Protein AF-A0A835KMB0-F1 (afdb_monomer_lite)

Foldseek 3Di:
DCCCPPQPVNVVVCVVVVFDFDPVDDPVVRLVVSCVSVVDPCVVVSVVVSVVVVVVVVVCVVPVVPCDPRPPDPPPDDDD

Secondary structure (DSSP, 8-state):
-HHHHHSHHHHHHHHHTT----TTS-HHHHHHHHHHHH-STTHHHHHHHHHHHHHHHHHHHHHS------SS--------

Structure (mmCIF, N/CA/C/O backbone):
data_AF-A0A835KMB0-F1
#
_entry.id   AF-A0A835KMB0-F1
#
loop_
_atom_site.group_PDB
_atom_site.id
_atom_site.type_symbol
_atom_site.label_atom_id
_atom_site.label_alt_id
_atom_site.label_comp_id
_atom_site.label_asym_id
_atom_site.label_entity_id
_atom_site.label_seq_id
_atom_site.pdbx_PDB_ins_code
_atom_site.Cartn_x
_atom_site.Cartn_y
_atom_site.Cartn_z
_atom_site.occupancy
_atom_site.B_iso_or_equiv
_atom_site.auth_seq_id
_atom_site.auth_comp_id
_atom_site.auth_asym_id
_atom_site.auth_atom_id
_atom_site.pdbx_PDB_model_num
ATOM 1 N N . MET A 1 1 ? 5.539 9.439 -6.885 1.00 50.62 1 MET A N 1
ATOM 2 C CA . MET A 1 1 ? 4.504 8.916 -5.962 1.00 50.62 1 MET A CA 1
ATOM 3 C C . MET A 1 1 ? 3.704 7.772 -6.575 1.00 50.62 1 MET A C 1
ATOM 5 O O . MET A 1 1 ? 3.576 6.753 -5.919 1.00 50.62 1 MET A O 1
ATOM 9 N N . HIS A 1 2 ? 3.272 7.866 -7.839 1.00 60.81 2 HIS A N 1
ATOM 10 C CA . HIS A 1 2 ? 2.538 6.793 -8.535 1.00 60.81 2 HIS A CA 1
ATOM 11 C C . HIS A 1 2 ? 3.263 5.427 -8.554 1.00 60.81 2 HIS A C 1
ATOM 13 O O . HIS A 1 2 ? 2.627 4.385 -8.480 1.00 60.81 2 HIS A O 1
ATOM 19 N N . LEU A 1 3 ? 4.600 5.412 -8.581 1.00 62.91 3 LEU A N 1
ATOM 20 C CA . LEU A 1 3 ? 5.382 4.170 -8.647 1.00 62.91 3 LEU A CA 1
ATOM 21 C C . LEU A 1 3 ? 5.228 3.270 -7.404 1.00 62.91 3 LEU A C 1
ATOM 23 O O . LEU A 1 3 ? 5.202 2.051 -7.535 1.00 62.91 3 LEU A O 1
ATOM 27 N N . PHE A 1 4 ? 5.074 3.861 -6.216 1.00 65.88 4 PHE A N 1
ATOM 28 C CA . PHE A 1 4 ? 4.974 3.118 -4.952 1.00 65.88 4 PHE A CA 1
ATOM 29 C C . PHE A 1 4 ? 3.570 2.589 -4.657 1.00 65.88 4 PHE A C 1
ATOM 31 O O . PHE A 1 4 ? 3.413 1.790 -3.743 1.00 65.88 4 PHE A O 1
ATOM 38 N N . PHE A 1 5 ? 2.552 3.033 -5.396 1.00 69.62 5 PHE A N 1
ATOM 39 C CA . PHE A 1 5 ? 1.156 2.693 -5.104 1.00 69.62 5 PHE A CA 1
ATOM 40 C C . PHE A 1 5 ? 0.407 2.107 -6.305 1.00 69.62 5 PHE A C 1
ATOM 42 O O . PHE A 1 5 ? -0.495 1.296 -6.121 1.00 69.62 5 PHE A O 1
ATOM 49 N N . SER A 1 6 ? 0.799 2.469 -7.527 1.00 71.31 6 SER A N 1
ATOM 50 C CA . SER A 1 6 ? 0.089 2.094 -8.754 1.00 71.31 6 SER A CA 1
ATOM 51 C C . SER A 1 6 ? 0.825 1.058 -9.603 1.00 71.31 6 SER A C 1
ATOM 53 O O . SER A 1 6 ? 0.243 0.527 -10.542 1.00 71.31 6 SER A O 1
ATOM 55 N N . CYS A 1 7 ? 2.098 0.764 -9.314 1.00 79.69 7 CYS A 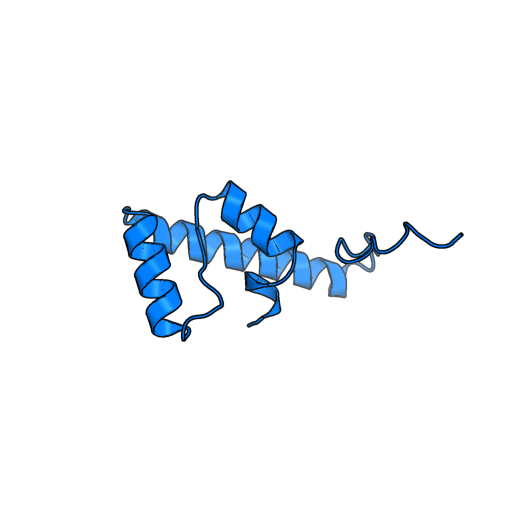N 1
ATOM 56 C CA . CYS A 1 7 ? 2.802 -0.326 -9.991 1.00 79.69 7 CYS A CA 1
ATOM 57 C C . CYS A 1 7 ? 2.203 -1.680 -9.555 1.00 79.69 7 CYS A C 1
ATOM 59 O O . CYS A 1 7 ? 2.039 -1.875 -8.347 1.00 79.69 7 CYS A O 1
ATOM 61 N N . PRO A 1 8 ? 1.941 -2.636 -10.471 1.00 78.06 8 PRO A N 1
ATOM 62 C CA . PRO A 1 8 ? 1.398 -3.956 -10.130 1.00 78.06 8 PRO A CA 1
ATOM 63 C C . PRO A 1 8 ? 2.203 -4.693 -9.052 1.00 78.06 8 PRO A C 1
ATOM 65 O O . PRO A 1 8 ? 1.632 -5.319 -8.162 1.00 78.06 8 PRO A O 1
ATOM 68 N N . PHE A 1 9 ? 3.534 -4.556 -9.078 1.00 79.19 9 PHE A N 1
ATOM 69 C CA . PHE A 1 9 ? 4.414 -5.095 -8.038 1.00 79.19 9 PHE A CA 1
ATOM 70 C C . PHE A 1 9 ? 4.129 -4.473 -6.666 1.00 79.19 9 PHE A C 1
ATOM 72 O O . PHE A 1 9 ? 3.942 -5.184 -5.681 1.00 79.19 9 PHE A O 1
ATOM 79 N N . ALA A 1 10 ? 4.041 -3.144 -6.605 1.00 80.06 10 ALA A N 1
ATOM 80 C CA . ALA A 1 10 ? 3.773 -2.443 -5.358 1.00 80.06 10 ALA A CA 1
ATOM 81 C C . ALA A 1 10 ? 2.374 -2.777 -4.819 1.00 80.06 10 ALA A C 1
ATOM 83 O O . ALA A 1 10 ? 2.226 -3.031 -3.627 1.00 80.06 10 ALA A O 1
ATOM 84 N N . GLN A 1 11 ? 1.364 -2.861 -5.691 1.00 82.88 11 GLN A N 1
ATOM 85 C CA . GLN A 1 11 ? 0.017 -3.297 -5.314 1.00 82.88 11 GLN A CA 1
ATOM 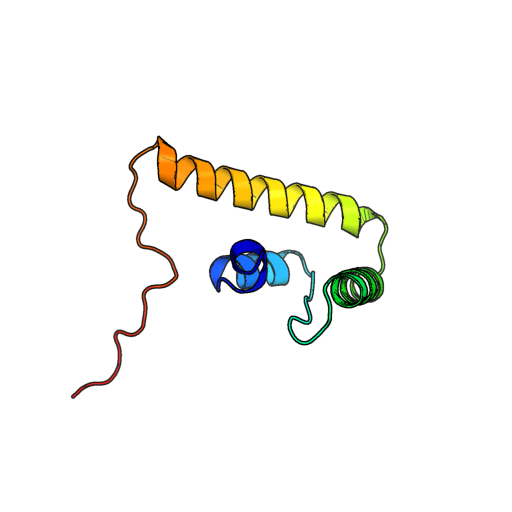86 C C . GLN A 1 11 ? 0.017 -4.706 -4.715 1.00 82.88 11 GLN A C 1
ATOM 88 O O . GLN A 1 11 ? -0.583 -4.911 -3.662 1.00 82.88 11 GLN A O 1
ATOM 93 N N . ALA A 1 12 ? 0.735 -5.654 -5.323 1.00 84.19 12 ALA A N 1
ATOM 94 C CA . ALA A 1 12 ? 0.866 -7.006 -4.786 1.00 84.19 12 ALA A CA 1
ATOM 95 C C . ALA A 1 12 ? 1.513 -7.013 -3.389 1.00 84.19 12 ALA A C 1
ATOM 97 O O . ALA A 1 12 ? 1.015 -7.679 -2.482 1.00 84.19 12 ALA A O 1
ATOM 98 N N . CYS A 1 13 ? 2.573 -6.225 -3.181 1.00 85.25 13 CYS A N 1
ATOM 99 C CA . CYS A 1 13 ? 3.198 -6.073 -1.867 1.00 85.25 13 CYS A CA 1
ATOM 100 C C . CYS A 1 13 ? 2.236 -5.480 -0.828 1.00 85.25 13 CYS A C 1
ATOM 102 O O . CYS A 1 13 ? 2.184 -5.960 0.301 1.00 85.25 13 CYS A O 1
ATOM 104 N N . TRP A 1 14 ? 1.460 -4.458 -1.190 1.00 87.88 14 TRP A N 1
ATOM 105 C CA . TRP A 1 14 ? 0.500 -3.840 -0.273 1.00 87.88 14 TRP A CA 1
ATOM 106 C C . TRP A 1 14 ? -0.648 -4.780 0.096 1.00 87.88 14 TRP A C 1
ATOM 108 O O . TRP A 1 14 ? -0.994 -4.870 1.273 1.00 87.88 14 TRP A O 1
ATOM 118 N N . ILE A 1 15 ? -1.169 -5.543 -0.870 1.00 87.19 15 ILE A N 1
ATOM 119 C CA . ILE A 1 15 ? -2.177 -6.586 -0.628 1.00 87.19 15 ILE A CA 1
ATOM 120 C C . ILE A 1 15 ? -1.624 -7.653 0.321 1.00 87.19 15 ILE A C 1
ATOM 122 O O . ILE A 1 15 ? -2.298 -8.016 1.282 1.00 87.19 15 ILE A O 1
ATOM 126 N N . TYR A 1 16 ? -0.387 -8.111 0.102 1.00 86.69 16 TYR A N 1
ATOM 127 C CA . TYR A 1 16 ? 0.275 -9.072 0.988 1.00 86.69 16 TYR A CA 1
ATOM 128 C C . TYR A 1 16 ? 0.432 -8.541 2.421 1.00 86.69 16 TYR A C 1
ATOM 130 O O . TYR A 1 16 ? 0.227 -9.271 3.386 1.00 86.69 16 TYR A O 1
ATOM 138 N N . LEU A 1 17 ? 0.746 -7.252 2.567 1.00 86.88 17 LEU A N 1
ATOM 139 C CA . LEU A 1 17 ? 0.856 -6.580 3.864 1.00 86.88 17 LEU A CA 1
ATOM 140 C C . LEU A 1 17 ? -0.504 -6.246 4.501 1.00 86.88 17 LEU A C 1
ATOM 142 O O . LEU A 1 17 ? -0.534 -5.715 5.610 1.00 86.88 17 LEU A O 1
ATOM 146 N N . GLY A 1 18 ? -1.621 -6.525 3.823 1.00 88.69 18 GLY A N 1
ATOM 147 C CA . GLY A 1 18 ? -2.967 -6.201 4.299 1.00 88.69 18 GLY A CA 1
ATOM 148 C C . GLY A 1 18 ? -3.285 -4.703 4.287 1.00 88.69 18 GLY A C 1
ATOM 149 O O . GLY A 1 18 ? -4.207 -4.261 4.971 1.00 88.69 18 GLY A O 1
ATOM 150 N N . VAL A 1 19 ? -2.530 -3.903 3.530 1.00 88.44 19 VAL A N 1
ATOM 151 C CA . VAL A 1 19 ? -2.755 -2.463 3.398 1.00 88.44 19 VAL A CA 1
ATOM 152 C C . VAL A 1 19 ? -3.496 -2.187 2.096 1.00 88.44 19 VAL A C 1
ATOM 154 O O . VAL A 1 19 ? -2.974 -2.400 1.004 1.00 88.44 19 VAL A O 1
ATOM 157 N N . LEU A 1 20 ? -4.719 -1.675 2.211 1.00 87.31 20 LEU A N 1
ATOM 158 C CA . LEU A 1 20 ? -5.548 -1.317 1.064 1.00 87.31 20 LEU A CA 1
ATOM 159 C C . LEU A 1 20 ? -5.459 0.186 0.794 1.00 87.31 20 LEU A C 1
ATOM 161 O O . LEU A 1 20 ? -5.836 1.000 1.639 1.00 87.31 20 LEU A O 1
ATOM 165 N N . TRP A 1 21 ? -4.985 0.538 -0.401 1.00 87.12 21 TRP A N 1
ATOM 166 C CA . TRP A 1 21 ? -4.881 1.918 -0.873 1.00 87.12 21 TRP A CA 1
ATOM 167 C C . TRP A 1 21 ? -6.004 2.233 -1.864 1.00 87.12 21 TRP A C 1
ATOM 169 O O . TRP A 1 21 ? -6.188 1.515 -2.843 1.00 87.12 21 TRP A O 1
ATOM 179 N N . ASP A 1 22 ? -6.728 3.328 -1.631 1.00 87.88 22 ASP A N 1
ATOM 180 C CA . ASP A 1 22 ? -7.720 3.861 -2.572 1.00 87.88 22 ASP A CA 1
ATOM 181 C C . ASP A 1 22 ? -7.100 5.020 -3.362 1.00 87.88 22 ASP A C 1
ATOM 183 O O . ASP A 1 22 ? -7.067 6.166 -2.910 1.00 87.88 22 ASP A O 1
ATOM 187 N N . LEU A 1 23 ? -6.582 4.688 -4.548 1.00 84.00 23 LEU A N 1
ATOM 188 C CA . LEU A 1 23 ? -5.876 5.612 -5.446 1.00 84.00 23 LEU A CA 1
ATOM 189 C C . LEU A 1 23 ? -6.794 6.674 -6.070 1.00 84.00 23 LEU A C 1
ATOM 191 O O . LEU A 1 23 ? -6.303 7.595 -6.719 1.00 84.00 23 LEU A O 1
ATOM 195 N N . SER A 1 24 ? -8.111 6.555 -5.884 1.00 87.44 24 SER A N 1
ATOM 196 C CA . SER A 1 24 ? -9.098 7.524 -6.376 1.00 87.44 24 SER A CA 1
ATOM 197 C C . SER A 1 24 ? -9.183 8.766 -5.483 1.00 87.44 24 SER A C 1
ATOM 199 O O . SER A 1 24 ? -9.836 9.747 -5.838 1.00 87.44 24 SER A O 1
ATOM 201 N N . LEU A 1 25 ? -8.567 8.721 -4.299 1.00 86.38 25 LEU A N 1
ATOM 202 C CA . LEU A 1 25 ? -8.621 9.774 -3.293 1.00 86.38 25 LEU A CA 1
ATOM 203 C C . LEU A 1 25 ? -7.393 10.672 -3.329 1.00 86.38 25 LEU A C 1
ATOM 205 O O . LEU A 1 25 ? -6.301 10.280 -3.738 1.00 86.38 25 LEU A O 1
ATOM 209 N N . HIS A 1 26 ? -7.558 11.870 -2.771 1.00 87.44 26 HIS A N 1
ATOM 210 C CA . HIS A 1 26 ? -6.418 12.713 -2.447 1.00 87.44 26 HIS A CA 1
ATOM 211 C C . HIS A 1 26 ? -5.514 12.027 -1.414 1.00 87.44 26 HIS A C 1
ATOM 213 O O . HIS A 1 26 ? -6.004 11.342 -0.513 1.00 87.44 26 HIS A O 1
ATOM 219 N N . PHE A 1 27 ? -4.204 12.245 -1.524 1.00 83.56 27 PHE A N 1
ATOM 220 C CA . PHE A 1 27 ? -3.176 11.547 -0.747 1.00 83.56 27 PHE A CA 1
ATOM 221 C C . PHE A 1 27 ? -3.432 11.560 0.770 1.00 83.56 27 PHE A C 1
ATOM 223 O O . PHE A 1 27 ? -3.326 10.524 1.428 1.00 83.56 27 PHE A O 1
ATOM 230 N N . ASP A 1 28 ? -3.851 12.703 1.313 1.00 85.12 28 ASP A N 1
ATOM 231 C CA . ASP A 1 28 ? -4.118 12.858 2.748 1.00 85.12 28 ASP A CA 1
ATOM 232 C C . ASP A 1 28 ? -5.265 11.953 3.219 1.00 85.12 28 ASP A C 1
ATOM 234 O O . ASP A 1 28 ? -5.185 11.286 4.254 1.00 85.12 28 ASP A O 1
ATOM 238 N N . ILE A 1 29 ? -6.331 11.886 2.416 1.00 90.31 29 ILE A N 1
ATOM 239 C CA . ILE A 1 29 ? -7.511 11.062 2.691 1.00 90.31 29 ILE A CA 1
ATOM 240 C C . ILE A 1 29 ? -7.195 9.587 2.448 1.00 90.31 29 ILE A C 1
ATOM 242 O O . ILE A 1 29 ? -7.658 8.724 3.193 1.00 90.31 29 ILE A O 1
ATOM 246 N N . MET A 1 30 ? -6.373 9.295 1.442 1.00 89.69 30 MET A N 1
ATOM 247 C CA . MET A 1 30 ? -5.921 7.951 1.114 1.00 89.69 30 MET A CA 1
ATOM 248 C C . MET A 1 30 ? -5.160 7.319 2.292 1.00 89.69 30 MET A C 1
ATOM 250 O O . MET A 1 30 ? -5.474 6.197 2.687 1.00 89.69 30 MET A O 1
ATOM 254 N N . ILE A 1 31 ? -4.224 8.049 2.913 1.00 87.94 31 ILE A N 1
ATOM 255 C CA . ILE A 1 31 ? -3.502 7.580 4.109 1.00 87.94 31 ILE A CA 1
ATOM 256 C C . ILE A 1 31 ? -4.446 7.404 5.293 1.00 87.94 31 ILE A C 1
ATOM 258 O O . ILE A 1 31 ? -4.356 6.403 6.007 1.00 87.94 31 ILE A O 1
ATOM 262 N N . LEU A 1 32 ? -5.351 8.361 5.510 1.00 89.94 32 LEU A N 1
ATOM 263 C CA . LEU A 1 32 ? -6.307 8.283 6.609 1.00 89.94 32 LEU A CA 1
ATOM 264 C C . LEU A 1 32 ? -7.192 7.036 6.489 1.00 89.94 32 LEU A C 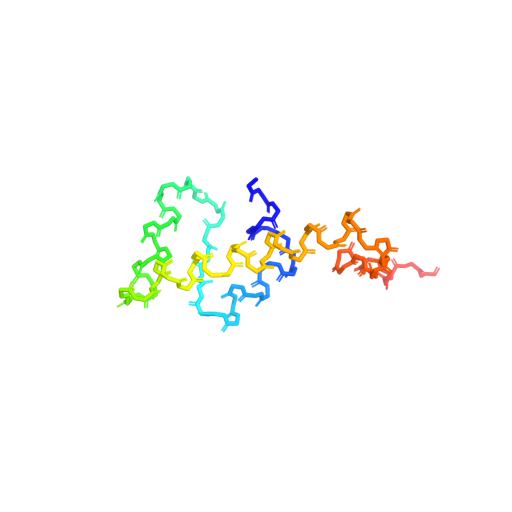1
ATOM 266 O O . LEU A 1 32 ? -7.324 6.298 7.466 1.00 89.94 32 LEU A O 1
ATOM 270 N N . ARG A 1 33 ? -7.739 6.764 5.298 1.00 90.62 33 ARG A N 1
ATOM 271 C CA . ARG A 1 33 ? -8.555 5.569 5.042 1.00 90.62 33 ARG A CA 1
ATOM 272 C C . ARG A 1 33 ? -7.751 4.282 5.176 1.00 90.62 33 ARG A C 1
ATOM 274 O O . ARG A 1 33 ? -8.214 3.362 5.838 1.00 90.62 33 ARG A O 1
ATOM 281 N N . ALA A 1 34 ? -6.544 4.221 4.612 1.00 89.81 34 ALA A N 1
ATOM 282 C CA . ALA A 1 34 ? -5.685 3.041 4.726 1.00 89.81 34 ALA A CA 1
ATOM 283 C C . ALA A 1 34 ? -5.364 2.721 6.196 1.00 89.81 34 ALA A C 1
ATOM 285 O O . ALA A 1 34 ? -5.479 1.574 6.628 1.00 89.81 34 ALA A O 1
ATOM 286 N N . ARG A 1 35 ? -5.057 3.748 6.999 1.00 90.19 35 ARG A N 1
ATOM 287 C CA . ARG A 1 35 ? -4.824 3.609 8.441 1.00 90.19 35 ARG A CA 1
ATOM 288 C C . ARG A 1 35 ? -6.071 3.132 9.189 1.00 90.19 35 ARG A C 1
ATOM 290 O O . ARG A 1 35 ? -5.954 2.279 10.065 1.00 90.19 35 ARG A O 1
ATOM 297 N N . GLN A 1 36 ? -7.239 3.695 8.878 1.00 90.81 36 GLN A N 1
ATOM 298 C CA . GLN A 1 36 ? -8.510 3.301 9.494 1.00 90.81 36 GLN A CA 1
ATOM 299 C C . GLN A 1 36 ? -8.859 1.844 9.176 1.00 90.81 36 GLN A C 1
ATOM 301 O O . GLN A 1 36 ? -9.212 1.100 10.085 1.00 90.81 36 GLN A O 1
ATOM 306 N N . ASN A 1 37 ? -8.684 1.428 7.922 1.00 89.00 37 ASN A N 1
ATOM 307 C CA . ASN A 1 37 ? -8.947 0.061 7.478 1.00 89.00 37 ASN A CA 1
ATOM 308 C C . ASN A 1 37 ? -7.967 -0.950 8.085 1.00 89.00 37 ASN A C 1
ATOM 310 O O . ASN A 1 37 ? -8.368 -2.059 8.420 1.00 89.00 37 ASN A O 1
ATOM 314 N N . PHE A 1 38 ? -6.695 -0.574 8.249 1.00 89.75 38 PHE A N 1
ATOM 315 C CA . PHE A 1 38 ? -5.691 -1.434 8.879 1.00 89.75 38 PHE A CA 1
ATOM 316 C C . PHE A 1 38 ? -5.930 -1.606 10.389 1.00 89.75 38 PHE A C 1
ATOM 318 O O . PHE A 1 38 ? -5.591 -2.638 10.962 1.00 89.75 38 PHE A O 1
ATOM 325 N N . GLY A 1 39 ? -6.495 -0.593 11.056 1.00 88.38 39 GLY A N 1
ATOM 326 C CA . GLY A 1 39 ? -6.996 -0.703 12.431 1.00 88.38 39 GLY A CA 1
ATOM 327 C C . GLY A 1 39 ? -5.936 -0.869 13.529 1.00 88.38 39 GLY A C 1
ATOM 328 O O . GLY A 1 39 ? -6.291 -1.099 14.682 1.00 88.38 39 GLY A O 1
ATOM 329 N N . SER A 1 40 ? -4.642 -0.739 13.214 1.00 88.56 40 SER A N 1
ATOM 330 C CA . SER A 1 40 ? -3.539 -0.966 14.161 1.00 88.56 40 SER A CA 1
ATOM 331 C C . SER A 1 40 ? -2.472 0.130 14.115 1.00 88.56 40 SER A C 1
ATOM 333 O O . SER A 1 40 ? -2.185 0.717 13.071 1.00 88.56 40 SER A O 1
ATOM 335 N N . ILE A 1 41 ? -1.841 0.387 15.265 1.00 85.19 41 ILE A N 1
ATOM 336 C CA . ILE A 1 41 ? -0.743 1.354 15.418 1.00 85.19 41 ILE A CA 1
ATOM 337 C C . ILE A 1 41 ? 0.513 0.953 14.628 1.00 85.19 41 ILE A C 1
ATOM 339 O O . ILE A 1 41 ? 1.280 1.818 14.203 1.00 85.19 41 ILE A O 1
ATOM 343 N N . ILE A 1 42 ? 0.664 -0.348 14.353 1.00 88.38 42 ILE A N 1
ATOM 344 C CA . ILE A 1 42 ? 1.768 -0.931 13.576 1.00 88.38 42 ILE A CA 1
ATOM 345 C C . ILE A 1 42 ? 1.714 -0.492 12.100 1.00 88.38 42 ILE A C 1
ATOM 347 O O . ILE A 1 42 ? 2.725 -0.548 11.404 1.00 88.38 42 ILE A O 1
ATOM 351 N N . PHE A 1 43 ? 0.576 0.043 11.631 1.00 88.62 43 PHE A N 1
ATOM 352 C CA . PHE A 1 43 ? 0.401 0.573 10.273 1.00 88.62 43 PHE A CA 1
ATOM 353 C C . PHE A 1 43 ? 1.557 1.474 9.829 1.00 88.62 43 PHE A C 1
ATOM 355 O O . PHE A 1 43 ? 2.061 1.344 8.713 1.00 88.62 43 PHE A O 1
ATOM 362 N N . ARG A 1 44 ? 1.993 2.390 10.705 1.00 87.25 44 ARG A N 1
ATOM 363 C CA . ARG A 1 44 ? 3.057 3.344 10.377 1.00 87.25 44 ARG A CA 1
ATOM 364 C C . ARG A 1 44 ? 4.378 2.629 10.118 1.00 87.25 44 ARG A C 1
ATOM 366 O O . ARG A 1 44 ? 5.057 2.947 9.151 1.00 87.25 44 ARG A O 1
ATOM 373 N N . GLU A 1 45 ? 4.726 1.672 10.969 1.00 88.69 45 GLU A N 1
ATOM 374 C CA . GLU A 1 45 ? 5.981 0.928 10.859 1.00 88.69 45 GLU A CA 1
ATOM 375 C C . GLU A 1 45 ? 5.975 0.027 9.627 1.00 88.69 45 GLU A C 1
ATOM 377 O O . GLU A 1 45 ? 6.926 0.056 8.853 1.00 88.69 45 GLU A O 1
ATOM 382 N N . VAL A 1 46 ? 4.868 -0.679 9.373 1.00 88.06 46 VAL A N 1
ATOM 383 C CA . VAL A 1 46 ? 4.682 -1.498 8.163 1.00 88.06 46 VAL A CA 1
ATOM 384 C C . VAL A 1 46 ? 4.794 -0.651 6.901 1.00 88.06 46 VAL A C 1
ATOM 386 O O . VAL A 1 46 ? 5.497 -1.030 5.970 1.00 88.06 46 VAL A O 1
ATOM 389 N N . THR A 1 47 ? 4.161 0.522 6.881 1.00 86.25 47 THR A N 1
ATOM 390 C CA . THR A 1 47 ? 4.192 1.426 5.725 1.00 86.25 47 THR A CA 1
ATOM 391 C C . THR A 1 47 ? 5.600 1.961 5.464 1.00 86.25 47 THR A C 1
ATOM 393 O O . THR A 1 47 ? 6.054 1.951 4.322 1.00 86.25 47 THR A O 1
ATOM 396 N N . ILE A 1 48 ? 6.318 2.383 6.512 1.00 86.81 48 ILE A N 1
ATOM 397 C CA . ILE A 1 48 ? 7.697 2.881 6.397 1.00 86.81 48 ILE A CA 1
ATOM 398 C C . ILE A 1 48 ? 8.64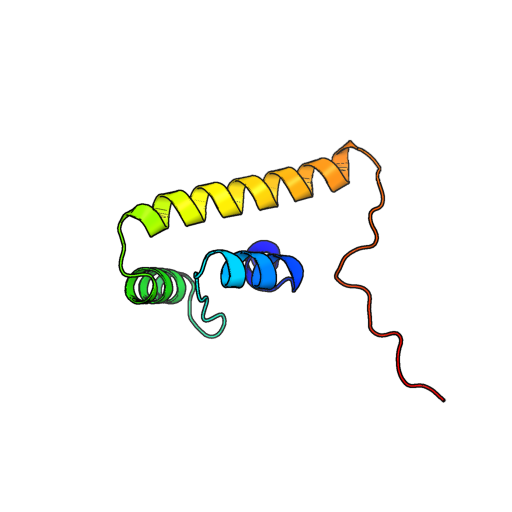2 1.762 5.948 1.00 86.81 48 ILE A C 1
ATOM 400 O O . ILE A 1 48 ? 9.423 1.974 5.023 1.00 86.81 48 ILE A O 1
ATOM 404 N N . MET A 1 49 ? 8.553 0.571 6.548 1.00 86.56 49 MET A N 1
ATOM 405 C CA . MET A 1 49 ? 9.381 -0.578 6.168 1.00 86.56 49 MET A CA 1
ATOM 406 C C . MET A 1 49 ? 9.115 -1.015 4.725 1.00 86.56 49 MET A C 1
ATOM 408 O O . MET A 1 49 ? 10.058 -1.221 3.970 1.00 86.56 49 MET A O 1
ATOM 412 N N . ALA A 1 50 ? 7.850 -1.087 4.308 1.00 85.50 50 ALA A N 1
ATOM 413 C CA . ALA A 1 50 ? 7.481 -1.452 2.945 1.00 85.50 50 ALA A CA 1
ATOM 414 C C . ALA A 1 50 ? 7.991 -0.433 1.917 1.00 85.50 50 ALA A C 1
ATOM 416 O O . ALA A 1 50 ? 8.602 -0.818 0.922 1.00 85.50 50 ALA A O 1
ATOM 417 N N . MET A 1 51 ? 7.812 0.866 2.175 1.00 83.94 51 MET A N 1
ATOM 418 C CA . MET A 1 51 ? 8.348 1.924 1.312 1.00 83.94 51 MET A CA 1
ATOM 419 C C . MET A 1 51 ? 9.873 1.887 1.244 1.00 83.94 51 MET A C 1
ATOM 421 O O . MET A 1 51 ? 10.437 2.070 0.167 1.00 83.94 51 MET A O 1
ATOM 425 N N . TRP A 1 52 ? 10.536 1.618 2.371 1.00 83.00 52 TRP A N 1
ATOM 426 C CA . TRP A 1 52 ? 11.984 1.463 2.424 1.00 83.00 52 TRP A CA 1
ATOM 427 C C . TRP A 1 52 ? 12.445 0.286 1.565 1.00 83.00 52 TRP A C 1
ATOM 429 O O . TRP A 1 52 ? 13.273 0.476 0.682 1.00 83.00 52 TRP A O 1
ATOM 439 N N . SER A 1 53 ? 11.855 -0.900 1.740 1.00 78.19 53 SER A N 1
ATOM 440 C CA . SER A 1 53 ? 12.171 -2.092 0.945 1.00 78.19 53 SER A CA 1
ATOM 441 C C . SER A 1 53 ? 11.898 -1.901 -0.551 1.00 78.19 53 SER A C 1
ATOM 443 O O . SER A 1 53 ? 12.687 -2.344 -1.385 1.00 78.19 53 SER A O 1
ATOM 445 N N . MET A 1 54 ? 10.814 -1.210 -0.914 1.00 75.75 54 MET A N 1
ATOM 446 C CA . MET A 1 54 ? 10.516 -0.864 -2.309 1.00 75.75 54 MET A CA 1
ATOM 447 C C . MET A 1 54 ? 11.525 0.144 -2.875 1.00 75.75 54 MET A C 1
ATOM 449 O O . MET A 1 54 ? 11.947 0.020 -4.024 1.00 75.75 54 MET A O 1
ATOM 453 N N . GLY A 1 55 ? 11.940 1.128 -2.075 1.00 69.06 55 GLY A N 1
ATOM 454 C CA . GLY A 1 55 ? 12.953 2.112 -2.449 1.00 69.06 55 GLY A CA 1
ATOM 455 C C . GLY A 1 55 ? 14.342 1.496 -2.616 1.00 69.06 55 GLY A C 1
ATOM 456 O O . GLY A 1 55 ? 15.028 1.799 -3.590 1.00 69.06 55 GLY A O 1
ATOM 457 N N . THR A 1 56 ? 14.738 0.577 -1.733 1.00 66.50 56 THR A N 1
ATOM 458 C CA . THR A 1 56 ? 16.005 -0.158 -1.854 1.00 66.50 56 THR A CA 1
ATOM 459 C C . THR A 1 56 ? 15.982 -1.107 -3.042 1.00 66.50 56 THR A C 1
ATOM 461 O O . THR A 1 56 ? 16.974 -1.178 -3.759 1.00 66.50 56 THR A O 1
ATOM 464 N N . HIS A 1 57 ? 14.843 -1.764 -3.306 1.00 62.81 57 HIS A N 1
ATOM 465 C CA . HIS A 1 57 ? 14.661 -2.577 -4.506 1.00 62.81 57 HIS A CA 1
ATOM 466 C C . HIS A 1 57 ? 14.794 -1.737 -5.775 1.00 62.81 57 HIS A C 1
ATOM 468 O O . HIS A 1 57 ? 15.362 -2.223 -6.735 1.00 62.81 57 HIS A O 1
ATOM 474 N N . HIS A 1 58 ? 14.329 -0.482 -5.791 1.00 61.72 58 HIS A N 1
ATOM 475 C CA . HIS A 1 58 ? 14.503 0.403 -6.946 1.00 61.72 58 HIS A CA 1
ATOM 476 C C . HIS A 1 58 ? 15.948 0.924 -7.084 1.00 61.72 58 HIS A C 1
ATOM 478 O O . HIS A 1 58 ? 16.450 1.096 -8.193 1.00 61.72 58 HIS A O 1
ATOM 484 N N . ASN A 1 59 ? 16.645 1.141 -5.964 1.00 56.34 59 ASN A N 1
ATOM 485 C CA . ASN A 1 59 ? 18.046 1.563 -5.968 1.00 56.34 59 ASN A CA 1
ATOM 486 C C . ASN A 1 59 ? 18.990 0.433 -6.418 1.00 56.34 59 ASN A C 1
ATOM 488 O O . ASN A 1 59 ? 19.974 0.709 -7.098 1.00 56.34 59 ASN A O 1
ATOM 492 N N . SER A 1 60 ? 18.664 -0.834 -6.127 1.00 53.44 60 SER A N 1
ATOM 493 C CA . SER A 1 60 ? 19.404 -1.982 -6.668 1.00 53.44 60 SER A CA 1
ATOM 494 C C . SER A 1 60 ? 19.210 -2.159 -8.180 1.00 53.44 60 SER A C 1
ATOM 496 O O . SER A 1 60 ? 20.177 -2.512 -8.844 1.00 53.44 60 SER A O 1
ATOM 498 N N . ILE A 1 61 ? 18.037 -1.838 -8.766 1.00 54.03 61 ILE A N 1
ATOM 499 C CA . ILE A 1 61 ? 17.855 -1.876 -10.246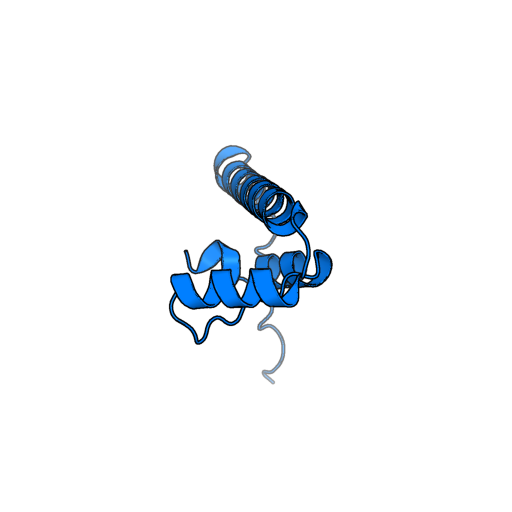 1.00 54.03 61 ILE A CA 1
ATOM 500 C C . ILE A 1 61 ? 18.851 -0.933 -10.927 1.00 54.03 61 ILE A C 1
ATOM 502 O O . ILE A 1 61 ? 19.366 -1.229 -12.001 1.00 54.03 61 ILE A O 1
ATOM 506 N N . ILE A 1 62 ? 19.070 0.239 -10.321 1.00 54.88 62 ILE A N 1
ATOM 507 C CA . ILE A 1 62 ? 19.856 1.321 -10.918 1.00 54.88 62 ILE A CA 1
ATOM 508 C C . ILE A 1 62 ? 21.361 1.083 -10.724 1.00 54.88 62 ILE A C 1
ATOM 510 O O . ILE A 1 62 ? 22.137 1.449 -11.603 1.00 54.88 62 ILE A O 1
ATOM 514 N N . PHE A 1 63 ? 21.781 0.464 -9.613 1.00 48.16 63 PHE A N 1
ATOM 515 C CA . PHE A 1 63 ? 23.202 0.300 -9.277 1.00 48.16 63 PHE A CA 1
ATOM 516 C C . PHE A 1 63 ? 23.798 -1.088 -9.570 1.00 48.16 63 PHE A C 1
ATOM 518 O O . PHE A 1 63 ? 24.997 -1.153 -9.822 1.00 48.16 63 PHE A O 1
ATOM 525 N N . ASP A 1 64 ? 23.012 -2.174 -9.602 1.00 49.88 64 ASP A N 1
ATOM 526 C CA . ASP A 1 64 ? 23.556 -3.530 -9.823 1.00 49.88 64 ASP A CA 1
ATOM 527 C C . ASP A 1 64 ? 23.496 -4.012 -11.282 1.00 49.88 64 ASP A C 1
ATOM 529 O O . ASP A 1 64 ? 23.991 -5.093 -11.589 1.00 49.88 64 ASP A O 1
ATOM 533 N N . GLY A 1 65 ? 22.906 -3.257 -12.217 1.00 50.59 65 GLY A N 1
ATOM 534 C CA . GLY A 1 65 ? 22.858 -3.646 -13.638 1.00 50.59 65 GLY A CA 1
ATOM 535 C C . GLY A 1 65 ? 22.150 -4.983 -13.916 1.00 50.59 65 GLY A C 1
ATOM 536 O O . GLY A 1 65 ? 22.145 -5.463 -15.051 1.00 50.59 65 GLY A O 1
ATOM 537 N N . VAL A 1 66 ? 21.531 -5.595 -12.903 1.00 50.72 66 VAL A N 1
ATOM 538 C CA . VAL A 1 66 ? 20.749 -6.816 -13.050 1.00 50.72 66 VAL A CA 1
ATOM 539 C C . VAL A 1 66 ? 19.396 -6.404 -13.602 1.00 50.72 66 VAL A C 1
ATOM 541 O O . VAL A 1 66 ? 18.502 -5.978 -12.877 1.00 50.72 66 VAL A O 1
ATOM 544 N N . HIS A 1 67 ? 19.256 -6.517 -14.917 1.00 46.41 67 HIS A N 1
ATOM 545 C CA . HIS A 1 67 ? 17.983 -6.407 -15.609 1.00 46.41 67 HIS A CA 1
ATOM 546 C C . HIS A 1 67 ? 17.115 -7.619 -15.241 1.00 46.41 67 HIS A C 1
ATOM 548 O O . HIS A 1 67 ? 17.053 -8.607 -15.973 1.00 46.41 67 HIS A O 1
ATOM 554 N N . TYR A 1 68 ? 16.458 -7.578 -14.083 1.00 46.06 68 TYR A N 1
ATOM 555 C CA . TYR A 1 68 ? 15.285 -8.418 -13.879 1.00 46.06 68 TYR A CA 1
ATOM 556 C C . TYR A 1 68 ? 14.198 -7.911 -14.825 1.00 46.06 68 TYR A C 1
ATOM 558 O O . TYR A 1 68 ? 14.031 -6.693 -14.944 1.00 46.06 68 TYR A O 1
ATOM 566 N N . PRO A 1 69 ? 13.488 -8.809 -15.532 1.00 43.25 69 PRO A N 1
ATOM 567 C CA . PRO A 1 69 ? 12.403 -8.395 -16.399 1.00 43.25 69 PRO A CA 1
ATOM 568 C C . PRO A 1 69 ? 11.462 -7.565 -15.541 1.00 43.25 69 PRO A C 1
ATOM 570 O O . PRO A 1 69 ? 10.991 -8.010 -14.493 1.00 43.25 69 PRO A O 1
ATOM 573 N N . SER A 1 70 ? 11.277 -6.317 -15.952 1.00 48.56 70 SER A N 1
ATOM 574 C CA . SER A 1 70 ? 10.300 -5.422 -15.373 1.00 48.56 70 SER A CA 1
ATOM 575 C C . SER A 1 70 ? 9.002 -6.210 -15.200 1.00 48.56 70 SER A C 1
ATOM 577 O O . SER A 1 70 ? 8.385 -6.627 -16.174 1.00 48.56 70 SER A O 1
ATOM 579 N N . CYS A 1 71 ? 8.551 -6.408 -13.958 1.00 49.97 71 CYS A N 1
ATOM 580 C CA . CYS A 1 71 ? 7.267 -7.065 -13.674 1.00 49.97 71 CYS A CA 1
ATOM 581 C C . CYS A 1 71 ? 6.055 -6.282 -14.239 1.00 49.97 71 CYS A C 1
ATOM 583 O O . CY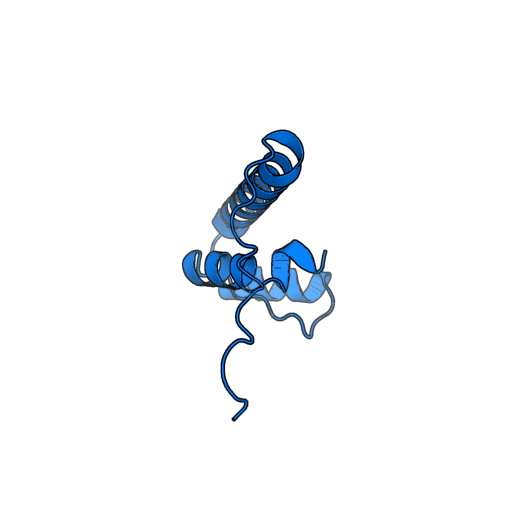S A 1 71 ? 4.912 -6.677 -14.041 1.00 49.97 71 CYS A O 1
ATOM 585 N N . CYS A 1 72 ? 6.303 -5.180 -14.957 1.00 42.59 72 CYS A N 1
ATOM 586 C CA . CYS A 1 72 ? 5.377 -4.461 -15.824 1.00 42.59 72 CYS A CA 1
ATOM 587 C C . CYS A 1 72 ? 5.609 -4.846 -17.301 1.00 42.59 72 CYS A C 1
ATOM 589 O O . CYS A 1 72 ? 5.842 -3.994 -18.155 1.00 42.59 72 CYS A O 1
ATOM 591 N N . GLY A 1 73 ? 5.584 -6.143 -17.594 1.00 40.22 73 GLY A N 1
ATOM 592 C CA . GLY A 1 73 ? 5.798 -6.664 -18.937 1.00 40.22 73 GLY A CA 1
ATOM 593 C C . GLY A 1 73 ? 5.088 -7.988 -19.135 1.00 40.22 73 GLY A C 1
ATOM 594 O O . GLY A 1 73 ? 5.746 -9.007 -19.249 1.00 40.22 73 GLY A O 1
ATOM 595 N N . ASN A 1 74 ? 3.755 -7.961 -19.160 1.00 37.97 74 ASN A N 1
ATOM 596 C CA . ASN A 1 74 ? 2.947 -8.964 -19.847 1.00 37.97 74 ASN A CA 1
ATOM 597 C C . ASN A 1 74 ? 1.702 -8.276 -20.411 1.00 37.97 74 ASN A C 1
ATOM 599 O O . ASN A 1 74 ? 0.615 -8.359 -19.853 1.00 37.97 74 ASN A O 1
ATOM 603 N N . GLU A 1 75 ? 1.875 -7.630 -21.558 1.00 43.47 75 GLU A N 1
ATOM 604 C CA . GLU A 1 75 ? 0.836 -7.657 -22.585 1.00 43.47 75 GLU A CA 1
ATOM 605 C C . GLU A 1 75 ? 1.406 -8.426 -23.785 1.00 43.47 75 GLU A C 1
ATOM 607 O O . GLU A 1 75 ? 1.599 -7.912 -24.878 1.00 43.47 75 GLU A O 1
ATOM 612 N N . VAL A 1 76 ? 1.768 -9.688 -23.538 1.00 46.72 76 VAL A N 1
ATOM 613 C CA . VAL A 1 76 ? 1.912 -10.691 -24.595 1.00 46.72 76 VAL A CA 1
ATOM 614 C C . VAL A 1 76 ? 0.841 -11.730 -24.334 1.00 46.72 76 VAL A C 1
ATOM 616 O O . VAL A 1 76 ? 1.101 -12.755 -23.722 1.00 46.72 76 VAL A O 1
ATOM 619 N N . LEU A 1 77 ? -0.383 -11.417 -24.744 1.00 48.91 77 LEU A N 1
ATOM 620 C CA . LEU A 1 77 ? -1.359 -12.384 -25.231 1.00 48.91 77 LEU A CA 1
ATOM 621 C C . LEU A 1 77 ? -2.423 -11.604 -26.016 1.00 48.91 77 LEU A C 1
ATOM 623 O O . LEU A 1 77 ? -2.986 -10.643 -25.505 1.00 48.91 77 LEU A O 1
ATOM 627 N N . LEU A 1 78 ? -2.710 -12.096 -27.228 1.00 45.00 78 LEU A N 1
ATOM 628 C CA . LEU A 1 78 ? -3.784 -11.712 -28.161 1.00 45.00 78 LEU A CA 1
ATOM 629 C C . LEU A 1 78 ? -3.436 -10.723 -29.289 1.00 45.00 78 LEU A C 1
ATOM 631 O O . LEU A 1 78 ? -4.039 -9.661 -29.394 1.00 45.00 78 LEU A O 1
ATOM 635 N N . LYS A 1 79 ? -2.582 -11.159 -30.224 1.00 38.75 79 LYS A N 1
ATOM 636 C CA . LYS A 1 79 ? -2.914 -11.266 -31.666 1.00 38.75 79 LYS A CA 1
ATOM 637 C C . LYS A 1 79 ? -2.187 -12.527 -32.164 1.00 38.75 79 LYS A C 1
ATOM 639 O O . LYS A 1 79 ? -0.995 -12.648 -31.920 1.00 38.75 79 LYS A O 1
ATOM 644 N N . GLY A 1 80 ? -2.881 -13.585 -32.576 1.00 38.69 80 GLY A N 1
ATOM 645 C CA . GLY A 1 80 ? -3.673 -13.618 -33.801 1.00 38.69 80 GLY A CA 1
ATOM 646 C C . GLY A 1 80 ? -2.755 -14.145 -34.888 1.00 38.69 80 GLY A C 1
ATOM 647 O O . GLY A 1 80 ? -1.941 -13.324 -35.354 1.00 38.69 80 GLY A O 1
#

Sequence (80 aa):
MHLFFSCPFAQACWIYLGVLWDLSLHFDIMILRARQNFGSIIFREVTIMAMWSMGTHHNSIIFDGVHYPSCCGNEVLLKG

Radius of gyration: 15.05 Å; chains: 1; bounding box: 33×26×49 Å

pLDDT: mean 72.68, std 17.87, range [37.97, 90.81]

Organism: NCBI:txid1010633